Protein AF-A0A316GSU3-F1 (afdb_monomer)

Foldseek 3Di:
DVQLVVLVVQLVVLVCCVVPVPLVVDDPVVNVVSVVRNVVSVVSNVLVVQLVQFVVQWDWDQDPNQIKTWGAGPVRDIDIDSDDCVVVSPPPDPPDDDDDD

Solvent-accessible surface area (backbone atoms only — not comparable to full-atom values): 5904 Å² total; per-residue (Å²): 111,69,65,38,53,50,22,47,52,49,22,52,50,32,46,48,46,57,75,70,59,53,61,89,78,50,55,74,67,56,41,51,52,55,54,47,50,30,53,52,18,50,51,48,27,52,52,35,47,52,53,50,47,30,64,72,48,51,45,78,44,78,59,95,88,41,62,33,38,34,28,38,48,96,88,64,49,81,45,77,37,75,56,80,63,64,64,71,71,68,51,84,73,80,88,70,90,74,81,82,137

Nearest PDB structures (foldseek):
  8b6h-assembly1_DR  TM=5.807E-01  e=2.824E-01  Tetrahymena thermophila SB210
  4ynx-assembly1_B  TM=5.375E-01  e=1.471E+00  Escherichia coli K-12

Organism: NCBI:txid164332

Radius of gyration: 18.94 Å; Cα contacts (8 Å, |Δi|>4): 87; chains: 1; bounding box: 48×24×50 Å

pLDDT: mean 81.69, std 14.61, range [33.31, 94.94]

Structure (mmCIF, N/CA/C/O backbone):
data_AF-A0A316GSU3-F1
#
_entry.id   AF-A0A316GSU3-F1
#
loop_
_atom_site.group_PDB
_atom_site.id
_atom_site.type_symbol
_atom_site.label_atom_id
_atom_site.label_alt_id
_atom_site.label_comp_id
_atom_site.label_asym_id
_atom_site.label_entity_id
_atom_site.label_seq_id
_atom_site.pdbx_PDB_ins_code
_atom_site.Cartn_x
_atom_site.Cartn_y
_atom_site.Cartn_z
_atom_site.occupancy
_atom_site.B_iso_or_equiv
_atom_site.auth_seq_id
_atom_site.auth_comp_id
_atom_site.auth_asym_id
_atom_site.auth_atom_id
_atom_site.pdbx_PDB_model_num
ATOM 1 N N . MET A 1 1 ? 4.567 -1.675 10.147 1.00 66.12 1 MET A N 1
ATOM 2 C CA . MET A 1 1 ? 5.435 -0.487 9.949 1.00 66.12 1 MET A CA 1
ATOM 3 C C . MET A 1 1 ? 6.594 -0.794 8.997 1.00 66.12 1 MET A C 1
ATOM 5 O O . MET A 1 1 ? 6.803 -0.006 8.088 1.00 66.12 1 MET A O 1
ATOM 9 N N . GLY A 1 2 ? 7.276 -1.944 9.124 1.00 79.81 2 GLY A N 1
ATOM 10 C CA . GLY A 1 2 ? 8.361 -2.347 8.208 1.00 79.81 2 GLY A CA 1
ATOM 11 C C . GLY A 1 2 ? 7.986 -2.389 6.717 1.00 79.81 2 GLY A C 1
ATOM 12 O O . GLY A 1 2 ? 8.729 -1.854 5.906 1.00 79.81 2 GLY A O 1
ATOM 13 N N . GLN A 1 3 ? 6.807 -2.917 6.360 1.00 80.50 3 GLN A N 1
ATOM 14 C CA . GLN A 1 3 ? 6.326 -2.955 4.965 1.00 80.50 3 G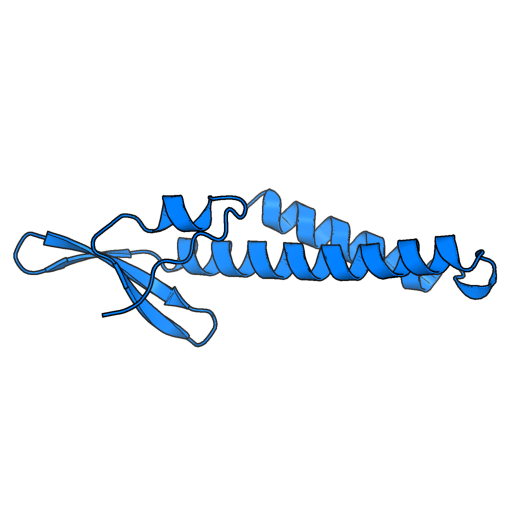LN A CA 1
ATOM 15 C C . GLN A 1 3 ? 6.179 -1.560 4.334 1.00 80.50 3 GLN A C 1
ATOM 17 O O . GLN A 1 3 ? 6.613 -1.351 3.208 1.00 80.50 3 GLN A O 1
ATOM 22 N N . LEU A 1 4 ? 5.649 -0.579 5.077 1.00 78.75 4 LEU A N 1
ATOM 23 C CA . LEU A 1 4 ? 5.523 0.800 4.594 1.00 78.75 4 LEU A CA 1
ATOM 24 C C . LEU A 1 4 ? 6.896 1.442 4.353 1.00 78.75 4 LEU A C 1
ATOM 26 O O . LEU A 1 4 ? 7.090 2.101 3.339 1.00 78.75 4 LEU A O 1
ATOM 30 N N . ILE A 1 5 ? 7.849 1.234 5.267 1.00 84.88 5 ILE A N 1
ATOM 31 C CA . ILE A 1 5 ? 9.217 1.753 5.123 1.00 84.88 5 ILE A CA 1
ATOM 32 C C . ILE A 1 5 ? 9.892 1.117 3.907 1.00 84.88 5 ILE A C 1
ATOM 34 O O . ILE A 1 5 ? 10.467 1.828 3.090 1.00 84.88 5 ILE A O 1
ATOM 38 N N . PHE A 1 6 ? 9.780 -0.204 3.754 1.00 86.50 6 PHE A N 1
ATOM 39 C CA . PHE A 1 6 ? 10.305 -0.913 2.592 1.00 86.50 6 PHE A CA 1
ATOM 40 C C . PHE A 1 6 ? 9.697 -0.391 1.286 1.00 86.50 6 PHE A C 1
ATOM 42 O O . PHE A 1 6 ? 10.443 -0.054 0.373 1.00 86.50 6 PHE A O 1
ATOM 49 N N . ALA A 1 7 ? 8.370 -0.255 1.211 1.00 83.00 7 ALA A N 1
ATOM 50 C CA . ALA A 1 7 ? 7.689 0.241 0.018 1.00 83.00 7 ALA A CA 1
ATOM 51 C C . ALA A 1 7 ? 8.119 1.674 -0.338 1.00 83.00 7 ALA A C 1
ATOM 53 O O . ALA A 1 7 ? 8.394 1.962 -1.503 1.00 83.00 7 ALA A O 1
ATOM 54 N N . LEU A 1 8 ? 8.266 2.552 0.661 1.00 84.75 8 LEU A N 1
ATOM 55 C CA . LEU A 1 8 ? 8.769 3.914 0.462 1.00 84.75 8 LEU A CA 1
ATOM 56 C C . LEU A 1 8 ? 10.210 3.923 -0.061 1.00 84.75 8 LEU A C 1
ATOM 58 O O . LEU A 1 8 ? 10.496 4.621 -1.032 1.00 84.75 8 LEU A O 1
ATOM 62 N N . LEU A 1 9 ? 11.103 3.138 0.549 1.00 88.88 9 LEU A N 1
ATOM 63 C CA . LEU A 1 9 ? 12.504 3.033 0.127 1.00 88.88 9 LEU A CA 1
ATOM 64 C C . LEU A 1 9 ? 12.626 2.447 -1.282 1.00 88.88 9 LEU A C 1
ATOM 66 O O . LEU A 1 9 ? 13.367 2.979 -2.105 1.00 88.88 9 LEU A O 1
ATOM 70 N N . TRP A 1 10 ? 11.867 1.391 -1.575 1.00 88.00 10 TRP A N 1
ATOM 71 C CA . TRP A 1 10 ? 11.792 0.775 -2.895 1.00 88.00 10 TRP A CA 1
ATOM 72 C C . TRP A 1 10 ? 11.317 1.771 -3.953 1.00 88.00 10 TRP A C 1
ATOM 74 O O . TRP A 1 10 ? 11.950 1.919 -4.994 1.00 88.00 10 TRP A O 1
ATOM 84 N N . THR A 1 11 ? 10.240 2.506 -3.668 1.00 86.75 11 THR A N 1
ATOM 85 C CA . THR A 1 11 ? 9.684 3.506 -4.590 1.00 86.75 11 THR A CA 1
ATOM 86 C C . THR A 1 11 ? 10.661 4.648 -4.824 1.00 86.75 11 THR A C 1
ATOM 88 O O . THR A 1 11 ? 10.876 5.043 -5.966 1.00 86.75 11 THR A O 1
ATOM 91 N N . ALA A 1 12 ? 11.297 5.152 -3.764 1.00 88.75 12 ALA A N 1
ATOM 92 C CA . ALA A 1 12 ? 12.312 6.192 -3.876 1.00 88.75 12 ALA A CA 1
ATOM 93 C C . ALA A 1 12 ? 13.498 5.724 -4.730 1.00 88.75 12 ALA A C 1
ATOM 95 O O . ALA A 1 12 ? 13.921 6.441 -5.634 1.00 88.75 12 ALA A O 1
ATOM 96 N N . MET A 1 13 ? 13.989 4.504 -4.500 1.00 89.44 13 MET A N 1
ATOM 97 C CA . MET A 1 13 ? 15.070 3.916 -5.290 1.00 89.44 13 MET A CA 1
ATOM 98 C C . MET A 1 13 ? 14.670 3.738 -6.760 1.00 89.44 13 MET A C 1
ATOM 100 O O . MET A 1 13 ? 15.425 4.120 -7.650 1.00 89.44 13 MET A O 1
ATOM 104 N N . ALA A 1 14 ? 13.471 3.216 -7.031 1.00 86.56 14 ALA A N 1
ATOM 105 C CA . ALA A 1 14 ? 12.969 3.023 -8.389 1.00 86.56 14 ALA A CA 1
ATOM 106 C C . ALA A 1 14 ? 12.816 4.354 -9.145 1.00 86.56 14 ALA A C 1
ATOM 108 O O . ALA A 1 14 ? 13.164 4.439 -10.320 1.00 86.56 14 ALA A O 1
ATOM 109 N N . LEU A 1 15 ? 12.353 5.411 -8.469 1.00 86.25 15 LEU A N 1
ATOM 110 C CA . LEU A 1 15 ? 12.263 6.753 -9.047 1.00 86.25 15 LEU A CA 1
ATOM 111 C C . LEU A 1 15 ? 13.643 7.367 -9.305 1.00 86.25 15 LEU A C 1
ATOM 113 O O . LEU A 1 15 ? 13.844 7.969 -10.356 1.00 86.25 15 LEU A O 1
ATOM 117 N N . LEU A 1 16 ? 14.602 7.189 -8.391 1.00 87.31 16 LEU A N 1
ATOM 118 C CA . LEU A 1 16 ? 15.984 7.632 -8.599 1.00 87.31 16 LEU A CA 1
ATOM 119 C C . LEU A 1 16 ? 16.613 6.929 -9.805 1.00 87.31 16 LEU A C 1
ATOM 121 O O . LEU A 1 16 ? 17.210 7.585 -10.654 1.00 87.31 16 LEU A O 1
ATOM 125 N N . LEU A 1 17 ? 16.430 5.614 -9.923 1.00 83.19 17 LEU A N 1
ATOM 126 C CA . LEU A 1 17 ? 16.905 4.844 -11.070 1.00 83.19 17 LEU A CA 1
ATOM 127 C C . LEU A 1 17 ? 16.229 5.275 -12.374 1.00 83.19 17 LEU A C 1
ATOM 129 O O . LEU A 1 17 ? 16.898 5.357 -13.397 1.00 83.19 17 LEU A O 1
ATOM 133 N N . LEU A 1 18 ? 14.937 5.603 -12.351 1.00 82.31 18 LEU A N 1
ATOM 134 C CA . LEU A 1 18 ? 14.244 6.132 -13.524 1.00 82.31 18 LEU A CA 1
ATOM 135 C C . LEU A 1 18 ? 14.811 7.505 -13.939 1.00 82.31 18 LEU A C 1
ATOM 137 O O . LEU A 1 18 ? 15.050 7.745 -15.118 1.00 82.31 18 LEU A O 1
ATOM 141 N N . PHE A 1 19 ? 15.059 8.395 -12.976 1.00 83.06 19 PHE A N 1
ATOM 142 C CA . PHE A 1 19 ? 15.489 9.770 -13.247 1.00 83.06 19 PHE A CA 1
ATOM 143 C C . PHE A 1 19 ? 16.971 9.876 -13.644 1.00 83.06 19 PHE A C 1
ATOM 145 O O . PHE A 1 19 ? 17.326 10.700 -14.483 1.00 83.06 19 PHE A O 1
ATOM 152 N N . PHE A 1 20 ? 17.835 9.035 -13.068 1.00 83.94 20 PHE A N 1
ATOM 153 C CA . PHE A 1 20 ? 19.287 9.066 -13.292 1.00 83.94 20 PHE A CA 1
ATOM 154 C C . PHE A 1 20 ? 19.811 7.936 -14.192 1.00 83.94 20 PHE A C 1
ATOM 156 O O . PHE A 1 20 ? 20.951 8.002 -14.642 1.00 83.94 20 PHE A O 1
ATOM 163 N N . GLY A 1 21 ? 19.009 6.905 -14.474 1.00 74.94 21 GLY A N 1
ATOM 164 C CA . GLY A 1 21 ? 19.450 5.685 -15.160 1.00 74.94 21 GLY A CA 1
ATOM 165 C C . GLY A 1 21 ? 19.610 5.787 -16.676 1.00 74.94 21 GLY A C 1
ATOM 166 O O . GLY A 1 21 ? 19.983 4.798 -17.295 1.00 74.94 21 GLY A O 1
ATOM 167 N N . GLY A 1 22 ? 19.344 6.945 -17.290 1.00 75.38 22 GLY A N 1
ATOM 168 C CA . GLY A 1 22 ? 19.567 7.144 -18.726 1.00 75.38 22 GLY A CA 1
ATOM 169 C C . GLY A 1 22 ? 18.734 6.201 -19.601 1.00 75.38 22 GLY A C 1
ATOM 170 O O . GLY A 1 22 ? 19.277 5.468 -20.418 1.00 75.38 22 GLY A O 1
ATOM 171 N N . ILE A 1 23 ? 17.406 6.234 -19.449 1.00 73.62 23 ILE A N 1
ATOM 172 C CA . ILE A 1 23 ? 16.439 5.326 -20.106 1.00 73.62 23 ILE A CA 1
ATOM 173 C C . ILE A 1 23 ? 16.612 5.270 -21.637 1.00 73.62 23 ILE A C 1
ATOM 175 O O . ILE A 1 23 ? 16.290 4.272 -22.280 1.00 73.62 23 ILE A O 1
ATOM 179 N N . GLU A 1 24 ? 17.141 6.335 -22.235 1.00 78.31 24 GLU A N 1
ATOM 180 C CA . GLU A 1 24 ? 17.343 6.466 -23.678 1.00 78.31 24 GLU A CA 1
ATOM 181 C C . GLU A 1 24 ? 18.398 5.514 -24.261 1.00 78.31 24 GLU A C 1
ATOM 183 O O . GLU A 1 24 ? 18.386 5.268 -25.466 1.00 78.31 24 GLU A O 1
ATOM 188 N N . THR A 1 25 ? 19.270 4.926 -23.440 1.00 82.25 25 THR A N 1
ATOM 189 C CA . THR A 1 25 ? 20.278 3.953 -23.900 1.00 82.25 25 THR A CA 1
ATOM 190 C C . THR A 1 25 ? 19.811 2.500 -23.793 1.00 82.25 25 THR A C 1
ATOM 192 O O . THR A 1 25 ? 20.445 1.614 -24.359 1.00 82.25 25 THR A O 1
ATOM 195 N N . LEU A 1 26 ? 18.686 2.253 -23.115 1.00 84.31 26 LEU A N 1
ATOM 196 C CA . LEU A 1 26 ? 18.160 0.914 -22.850 1.00 84.31 26 LEU A CA 1
ATOM 197 C C . LEU A 1 26 ? 17.374 0.346 -24.036 1.00 84.31 26 LEU A C 1
ATOM 199 O O . LEU A 1 26 ? 16.717 1.089 -24.778 1.00 84.31 26 LEU A O 1
ATOM 203 N N . ALA A 1 27 ? 17.366 -0.983 -24.161 1.00 90.00 27 ALA A N 1
ATOM 204 C CA . ALA A 1 27 ? 16.520 -1.692 -25.116 1.00 90.00 27 ALA A CA 1
ATOM 205 C C . ALA A 1 27 ? 15.020 -1.540 -24.764 1.00 90.00 27 ALA A C 1
ATOM 207 O O . ALA A 1 27 ? 14.676 -1.330 -23.599 1.00 90.00 27 ALA A O 1
ATOM 208 N N . PRO A 1 28 ? 14.082 -1.691 -25.723 1.00 89.12 28 PRO A N 1
ATOM 209 C CA . PRO A 1 28 ? 12.651 -1.474 -25.471 1.00 89.12 28 PRO A CA 1
ATOM 210 C C . PRO A 1 28 ? 12.075 -2.296 -24.306 1.00 89.12 28 PRO A C 1
ATOM 212 O O . PRO A 1 28 ? 11.290 -1.778 -23.513 1.00 89.12 28 PRO A O 1
ATOM 215 N N . LEU A 1 29 ? 12.496 -3.559 -24.169 1.00 89.12 29 LEU A N 1
ATOM 216 C CA . LEU A 1 29 ? 12.072 -4.431 -23.070 1.00 89.12 29 LEU A CA 1
ATOM 217 C C . LEU A 1 29 ? 12.607 -3.946 -21.714 1.00 89.12 29 LEU A C 1
ATOM 219 O O . LEU A 1 29 ? 11.867 -3.910 -20.735 1.00 89.12 29 LEU A O 1
ATOM 223 N N . GLU A 1 30 ? 13.872 -3.533 -21.661 1.00 86.25 30 GLU A N 1
ATOM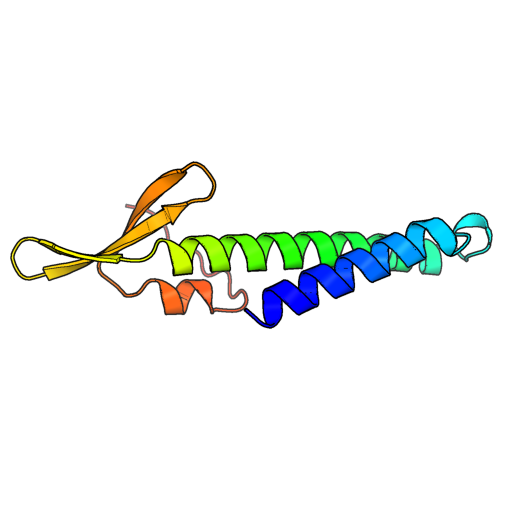 224 C CA . GLU A 1 30 ? 14.502 -3.009 -20.446 1.00 86.25 30 GLU A CA 1
ATOM 225 C C . GLU A 1 30 ? 13.823 -1.719 -19.991 1.00 86.25 30 GLU A C 1
ATOM 227 O O . GLU A 1 30 ? 13.547 -1.568 -18.805 1.00 86.25 30 GLU A O 1
ATOM 232 N N . ARG A 1 31 ? 13.458 -0.831 -20.92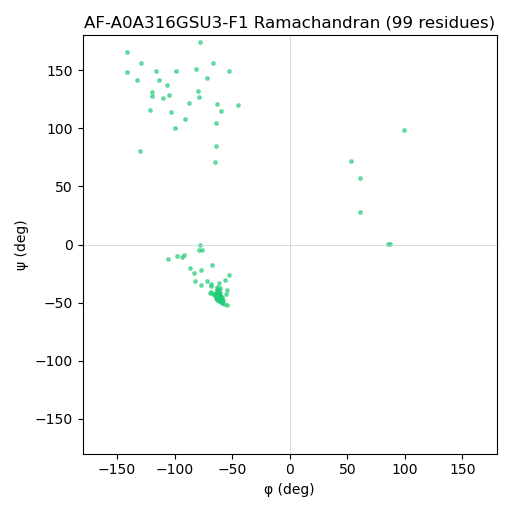8 1.00 84.81 31 ARG A N 1
ATOM 233 C CA . ARG A 1 31 ? 12.675 0.379 -20.632 1.00 84.81 31 ARG A CA 1
ATOM 234 C C . ARG A 1 31 ? 11.309 0.049 -20.042 1.00 84.81 31 ARG A C 1
ATOM 236 O O . ARG A 1 31 ? 10.894 0.681 -19.070 1.00 84.81 31 ARG A O 1
ATOM 243 N N . ALA A 1 32 ? 10.610 -0.934 -20.613 1.00 86.56 32 ALA A N 1
ATOM 244 C CA . ALA A 1 32 ? 9.308 -1.362 -20.112 1.00 86.56 32 ALA A CA 1
ATOM 245 C C . ALA A 1 32 ? 9.425 -1.870 -18.669 1.00 86.56 32 ALA A C 1
ATOM 247 O O . ALA A 1 32 ? 8.696 -1.413 -17.790 1.00 86.56 32 ALA A O 1
ATOM 248 N N . ILE A 1 33 ? 10.410 -2.732 -18.406 1.00 85.69 33 ILE A N 1
ATOM 249 C CA . ILE A 1 33 ? 10.712 -3.243 -17.067 1.00 85.69 33 ILE A CA 1
ATOM 250 C C . ILE A 1 33 ? 11.043 -2.086 -16.110 1.00 85.69 33 ILE A C 1
ATOM 252 O O . ILE A 1 33 ? 10.408 -1.964 -15.063 1.00 85.69 33 ILE A O 1
ATOM 256 N N . PHE A 1 34 ? 11.955 -1.186 -16.495 1.00 84.25 34 PHE A N 1
ATOM 257 C CA . PHE A 1 34 ? 12.347 -0.011 -15.705 1.00 84.25 34 PHE A CA 1
ATOM 258 C C . PHE 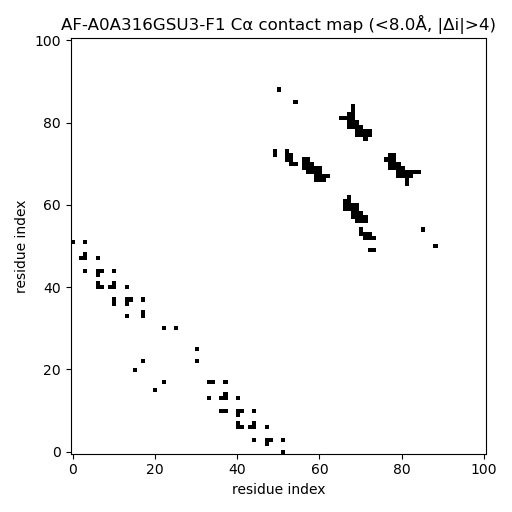A 1 34 ? 11.173 0.897 -15.340 1.00 84.25 34 PHE A C 1
ATOM 260 O O . PHE A 1 34 ? 11.192 1.523 -14.286 1.00 84.25 34 PHE A O 1
ATOM 267 N N . THR A 1 35 ? 10.148 0.958 -16.187 1.00 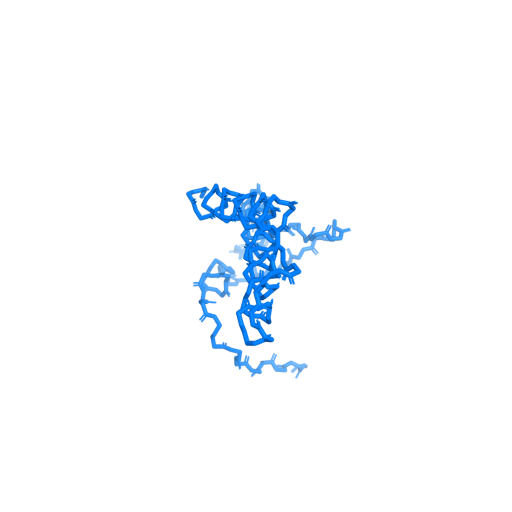84.19 35 THR A N 1
ATOM 268 C CA . THR A 1 35 ? 8.949 1.770 -15.947 1.00 84.19 35 THR A CA 1
ATOM 269 C C . THR A 1 35 ? 7.953 1.058 -15.023 1.00 84.19 35 THR A C 1
ATOM 271 O O . THR A 1 35 ? 7.276 1.704 -14.227 1.00 84.19 35 THR A O 1
ATOM 274 N N . ILE A 1 36 ? 7.885 -0.275 -15.063 1.00 88.12 36 ILE A N 1
ATOM 275 C CA . ILE A 1 36 ? 7.003 -1.073 -14.195 1.00 88.12 36 ILE A CA 1
ATOM 276 C C . ILE A 1 36 ? 7.458 -1.022 -12.729 1.00 88.12 36 ILE A C 1
ATOM 278 O O . ILE A 1 36 ? 6.616 -0.986 -11.828 1.00 88.12 36 ILE A O 1
ATOM 282 N N . PHE A 1 37 ? 8.767 -0.975 -12.471 1.00 85.62 37 PHE A N 1
ATOM 283 C CA . PHE A 1 37 ? 9.341 -0.904 -11.119 1.00 85.62 37 PHE A CA 1
ATOM 284 C C . PHE A 1 37 ? 8.815 0.259 -10.248 1.00 85.62 37 PHE A C 1
ATOM 286 O O . PHE A 1 37 ? 8.352 0.005 -9.131 1.00 85.62 37 PHE A O 1
ATOM 293 N N . PRO A 1 38 ? 8.834 1.528 -10.697 1.00 86.19 38 PRO A N 1
ATOM 294 C CA . PRO A 1 38 ? 8.278 2.627 -9.913 1.00 86.19 38 PRO A CA 1
ATOM 295 C C . PRO A 1 38 ? 6.754 2.543 -9.798 1.00 86.19 38 PRO A C 1
ATOM 297 O O . PRO A 1 38 ? 6.221 2.866 -8.741 1.00 86.19 38 PRO A O 1
ATOM 300 N N . ILE A 1 39 ? 6.048 2.055 -10.826 1.00 89.00 39 ILE A N 1
ATOM 301 C CA . ILE A 1 39 ? 4.587 1.868 -10.773 1.00 89.00 39 ILE A CA 1
ATOM 302 C C . ILE A 1 39 ? 4.215 0.870 -9.670 1.00 89.00 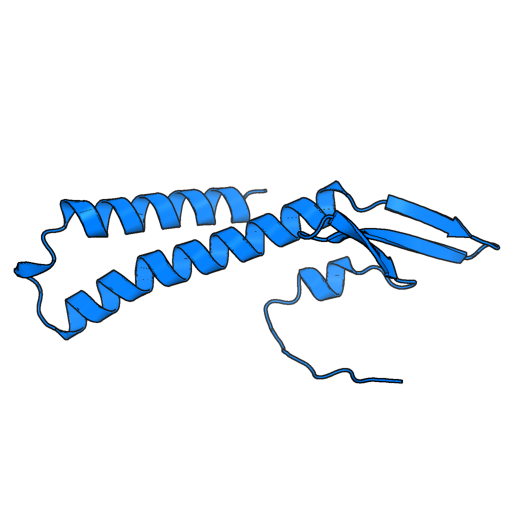39 ILE A C 1
ATOM 304 O O . ILE A 1 39 ? 3.365 1.157 -8.826 1.00 89.00 39 ILE A O 1
ATOM 308 N N . THR A 1 40 ? 4.885 -0.282 -9.638 1.00 88.62 40 THR A N 1
ATOM 309 C CA . THR A 1 40 ? 4.687 -1.296 -8.590 1.00 88.62 40 THR A CA 1
ATOM 310 C C . THR A 1 40 ? 5.074 -0.772 -7.211 1.00 88.62 40 THR A C 1
ATOM 312 O O . THR A 1 40 ? 4.334 -0.990 -6.254 1.00 88.62 40 THR A O 1
ATOM 315 N N . GLY A 1 41 ? 6.161 -0.006 -7.100 1.00 85.06 41 GLY A N 1
ATOM 316 C CA . GLY A 1 41 ? 6.528 0.667 -5.853 1.00 85.06 41 GLY A CA 1
ATOM 317 C C . GLY A 1 41 ? 5.441 1.614 -5.335 1.00 85.06 41 GLY A C 1
ATOM 318 O O . GLY A 1 41 ? 5.046 1.530 -4.168 1.00 85.06 41 GLY A O 1
ATOM 319 N N . ILE A 1 42 ? 4.901 2.472 -6.204 1.00 88.12 42 ILE A N 1
ATOM 320 C CA . ILE A 1 42 ? 3.817 3.402 -5.856 1.00 88.12 42 ILE A CA 1
ATOM 321 C C . ILE A 1 42 ? 2.581 2.631 -5.380 1.00 88.12 42 ILE A C 1
ATOM 323 O O . ILE A 1 42 ? 2.011 2.980 -4.344 1.00 88.12 42 ILE A O 1
ATOM 327 N N . ALA A 1 43 ? 2.194 1.563 -6.085 1.00 88.75 43 ALA A N 1
ATOM 328 C CA . ALA A 1 43 ? 1.054 0.730 -5.706 1.00 88.75 43 ALA A CA 1
ATOM 329 C C . ALA A 1 43 ? 1.243 0.084 -4.321 1.00 88.75 43 ALA A C 1
ATOM 331 O O . ALA A 1 43 ? 0.360 0.187 -3.465 1.00 88.75 43 ALA A O 1
ATOM 332 N N . LEU A 1 44 ? 2.417 -0.504 -4.060 1.00 87.06 44 LEU A N 1
ATOM 333 C CA . LEU A 1 44 ? 2.757 -1.101 -2.762 1.00 87.06 44 LEU A CA 1
ATOM 334 C C . LEU A 1 44 ? 2.790 -0.061 -1.639 1.00 87.06 44 LEU A C 1
ATOM 336 O O . LEU A 1 44 ? 2.315 -0.322 -0.531 1.00 87.06 44 LEU A O 1
ATOM 340 N N . THR A 1 45 ? 3.315 1.132 -1.921 1.00 86.00 45 THR A N 1
ATOM 341 C CA . THR A 1 45 ? 3.348 2.248 -0.968 1.00 86.00 45 THR A CA 1
ATOM 342 C C . THR A 1 45 ? 1.937 2.688 -0.613 1.00 86.00 45 THR A C 1
ATOM 344 O O . THR A 1 45 ? 1.617 2.840 0.566 1.00 86.00 45 THR A O 1
ATOM 347 N N . TRP A 1 46 ? 1.072 2.849 -1.615 1.00 87.75 46 TRP A N 1
ATOM 348 C CA . TRP A 1 46 ? -0.317 3.237 -1.411 1.00 87.75 46 TRP A CA 1
ATOM 349 C C . TRP A 1 46 ? -1.092 2.189 -0.603 1.00 87.75 46 TRP A C 1
ATOM 351 O O . TRP A 1 46 ? -1.760 2.546 0.371 1.00 87.75 46 TRP A O 1
ATOM 361 N N . ALA A 1 47 ? -0.950 0.904 -0.940 1.00 87.00 47 ALA A N 1
ATOM 362 C CA . ALA A 1 47 ? -1.581 -0.194 -0.208 1.00 87.00 47 ALA A CA 1
ATOM 363 C C . ALA A 1 47 ? -1.109 -0.247 1.257 1.00 87.00 47 ALA A C 1
ATOM 365 O O . ALA A 1 47 ? -1.927 -0.227 2.182 1.00 87.00 47 ALA A O 1
ATOM 366 N N . SER A 1 48 ? 0.209 -0.193 1.473 1.00 85.88 48 SER A N 1
ATOM 367 C CA . SER A 1 48 ? 0.816 -0.185 2.810 1.00 85.88 48 SER A CA 1
ATOM 368 C C . SER A 1 48 ? 0.374 1.028 3.631 1.00 85.88 48 SER A C 1
ATOM 370 O O . SER A 1 48 ? 0.120 0.926 4.834 1.00 85.88 48 SER A O 1
ATOM 372 N N . TRP A 1 49 ? 0.264 2.199 2.996 1.00 86.50 49 TRP A N 1
ATOM 373 C CA . TRP A 1 49 ? -0.169 3.425 3.659 1.00 86.50 49 TRP A CA 1
ATOM 374 C C . TRP A 1 49 ? -1.649 3.368 4.048 1.00 86.50 49 TRP A C 1
ATOM 376 O O . TRP A 1 49 ? -2.002 3.730 5.175 1.00 86.50 49 TRP A O 1
ATOM 386 N N . ARG A 1 50 ? -2.507 2.846 3.163 1.00 88.38 50 ARG A N 1
ATOM 387 C CA . ARG A 1 50 ? -3.930 2.604 3.442 1.00 88.38 50 ARG A CA 1
ATOM 388 C C . ARG A 1 50 ? -4.106 1.693 4.654 1.00 88.38 50 ARG A C 1
ATOM 390 O O . ARG A 1 50 ? -4.820 2.048 5.591 1.00 88.38 50 ARG A O 1
ATOM 397 N N . GLN A 1 51 ? -3.421 0.553 4.666 1.00 87.50 51 GLN A N 1
ATO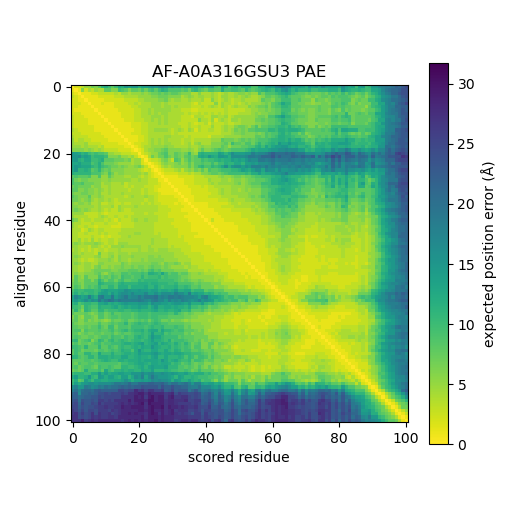M 398 C CA . GLN A 1 51 ? -3.472 -0.409 5.766 1.00 87.50 51 GLN A CA 1
ATOM 399 C C . GLN A 1 51 ? -2.958 0.207 7.074 1.00 87.50 51 GLN A C 1
ATOM 401 O O . GLN A 1 51 ? -3.584 0.061 8.124 1.00 87.50 51 GLN A O 1
ATOM 406 N N . PHE A 1 52 ? -1.861 0.969 7.016 1.00 87.12 52 PHE A N 1
ATOM 407 C CA . PHE A 1 52 ? -1.334 1.689 8.174 1.00 87.12 52 PHE A CA 1
ATOM 408 C C . PHE A 1 52 ? -2.357 2.672 8.761 1.00 87.12 52 PHE A C 1
ATOM 410 O O . PHE A 1 52 ? -2.557 2.695 9.977 1.00 87.12 52 PHE A O 1
ATOM 417 N N . ARG A 1 53 ? -3.041 3.457 7.919 1.00 88.44 53 ARG A N 1
ATOM 418 C CA . ARG A 1 53 ? -4.057 4.424 8.366 1.00 88.44 53 ARG A CA 1
ATOM 419 C C . ARG A 1 53 ? -5.266 3.736 9.001 1.00 88.44 53 ARG A C 1
ATOM 421 O O . ARG A 1 53 ? -5.715 4.160 10.069 1.00 88.44 53 ARG A O 1
ATOM 428 N N . ARG A 1 54 ? -5.754 2.656 8.387 1.00 89.56 54 ARG A N 1
ATOM 429 C CA . ARG A 1 54 ? -6.856 1.851 8.929 1.00 89.56 54 ARG A CA 1
ATOM 430 C C . ARG A 1 54 ? -6.496 1.271 10.295 1.00 89.56 54 ARG A C 1
ATOM 432 O O . ARG A 1 54 ? -7.214 1.496 11.259 1.00 89.56 54 ARG A O 1
ATOM 439 N N . ARG A 1 55 ? -5.323 0.641 10.424 1.00 88.94 55 ARG A N 1
ATOM 440 C CA . ARG A 1 55 ? -4.828 0.099 11.704 1.00 88.94 55 ARG A CA 1
ATOM 441 C C . ARG A 1 55 ? -4.662 1.171 12.780 1.00 88.94 55 ARG A C 1
ATOM 443 O O . ARG A 1 55 ? -4.946 0.909 13.940 1.00 88.94 55 ARG A O 1
ATOM 450 N N . ARG A 1 56 ? -4.209 2.373 12.409 1.00 89.88 56 ARG A N 1
ATOM 451 C CA . ARG A 1 56 ? -4.002 3.481 13.353 1.00 89.88 56 ARG A CA 1
ATOM 452 C C . ARG A 1 56 ? -5.311 4.097 13.856 1.00 89.88 56 ARG A C 1
ATOM 454 O O . ARG A 1 56 ? -5.339 4.609 14.967 1.00 89.88 56 ARG A O 1
ATOM 461 N N . SER A 1 57 ? -6.357 4.084 13.034 1.00 92.69 57 SER A N 1
ATOM 462 C CA . SER A 1 57 ? -7.685 4.605 13.393 1.00 92.69 57 SER A CA 1
ATOM 463 C C . SER A 1 57 ? -8.620 3.547 13.976 1.00 92.69 57 SER A C 1
ATOM 465 O O . SER A 1 57 ? -9.691 3.898 14.465 1.00 92.69 57 SER A O 1
ATOM 467 N N . LEU A 1 58 ? -8.224 2.273 13.925 1.00 93.19 58 LEU A N 1
ATOM 468 C CA . LEU A 1 58 ? -9.024 1.162 14.408 1.00 93.19 58 LEU A CA 1
ATOM 469 C C . LEU A 1 58 ? -9.252 1.275 15.917 1.00 93.19 58 LEU A C 1
ATOM 471 O O . LEU A 1 58 ? -8.311 1.247 16.712 1.00 93.19 58 LEU A O 1
ATOM 475 N N . ARG A 1 59 ? -10.523 1.334 16.295 1.00 93.31 59 ARG A N 1
ATOM 476 C CA . ARG A 1 59 ? -11.004 1.299 17.673 1.00 93.31 59 ARG A CA 1
ATOM 477 C C . ARG A 1 59 ? -12.095 0.243 17.812 1.00 93.31 59 ARG A C 1
ATOM 479 O O . ARG A 1 59 ? -12.741 -0.121 16.832 1.00 93.31 59 ARG A O 1
ATOM 486 N N . VAL A 1 60 ? -12.278 -0.256 19.029 1.00 93.62 60 VAL A N 1
ATOM 487 C CA . VAL A 1 60 ? -13.343 -1.209 19.357 1.00 93.62 60 VAL A CA 1
ATOM 488 C C . VAL A 1 60 ? -14.359 -0.491 20.229 1.00 93.62 60 VAL A C 1
ATOM 490 O O . VAL A 1 60 ? -14.000 0.094 21.249 1.00 93.62 60 VAL A O 1
ATOM 493 N N . GLU A 1 61 ? -15.616 -0.522 19.811 1.00 93.81 61 GLU A N 1
ATOM 494 C CA . GLU A 1 61 ? -16.751 0.040 20.534 1.00 93.81 61 GLU A CA 1
ATOM 495 C C . GLU A 1 61 ? -17.674 -1.095 20.984 1.00 93.81 61 GLU A C 1
ATOM 497 O O . GLU A 1 61 ? -17.888 -2.055 20.247 1.00 93.81 61 GLU A O 1
ATOM 502 N N . THR A 1 62 ? -18.243 -0.991 22.184 1.00 92.75 62 THR A N 1
ATOM 503 C CA . THR A 1 62 ? -19.248 -1.950 22.663 1.00 92.75 62 THR A CA 1
ATOM 504 C C . THR A 1 62 ? -20.625 -1.318 22.545 1.00 92.75 62 THR A C 1
ATOM 506 O O . THR A 1 62 ? -20.929 -0.356 23.249 1.00 92.75 62 THR A O 1
ATOM 509 N N . VAL A 1 63 ? -21.471 -1.870 21.678 1.00 88.75 63 VAL A N 1
ATOM 510 C CA . VAL A 1 63 ? -22.838 -1.387 21.450 1.00 88.75 63 VAL A CA 1
ATOM 511 C C . VAL A 1 63 ? -23.802 -2.528 21.747 1.00 88.75 63 VAL A C 1
ATOM 513 O O . VAL A 1 63 ? -23.753 -3.572 21.105 1.00 88.75 63 VAL A O 1
ATOM 516 N N . GLY A 1 64 ? -24.651 -2.360 22.765 1.00 84.56 64 GLY A N 1
ATOM 517 C CA . GLY A 1 64 ? -25.651 -3.374 23.129 1.00 84.56 64 GLY A CA 1
ATOM 518 C C . GLY A 1 64 ? -25.064 -4.732 23.542 1.00 84.56 64 GLY A C 1
ATOM 519 O O . GLY A 1 64 ? -25.703 -5.755 23.338 1.00 84.56 64 GLY A O 1
ATOM 520 N N . GLY A 1 65 ? -23.841 -4.753 24.085 1.00 89.75 65 GLY A N 1
ATOM 521 C CA . GLY A 1 65 ? -23.146 -5.985 24.479 1.00 89.75 65 GLY A CA 1
ATOM 522 C C . GLY A 1 65 ? -22.367 -6.678 23.355 1.00 89.75 65 GLY A C 1
ATOM 523 O O . GLY A 1 65 ? -21.730 -7.694 23.613 1.00 89.75 65 GLY A O 1
ATOM 524 N N . VAL A 1 66 ? -22.368 -6.123 22.139 1.00 89.31 66 VAL A N 1
ATOM 525 C CA . VAL A 1 66 ? -21.600 -6.634 20.995 1.00 89.31 66 VAL A CA 1
ATOM 526 C C . VAL A 1 66 ? -20.407 -5.719 20.720 1.00 89.31 66 VAL A C 1
ATOM 528 O O . VAL A 1 66 ? -20.538 -4.494 20.748 1.00 89.31 66 VAL A O 1
ATOM 531 N N . SER A 1 67 ? -19.240 -6.308 20.453 1.00 92.25 67 SER A N 1
ATOM 532 C CA . SER A 1 67 ? -18.048 -5.573 20.021 1.00 92.25 67 SER A CA 1
ATOM 533 C C . SER A 1 67 ? -18.137 -5.224 18.535 1.00 92.25 67 SER A C 1
ATOM 535 O O . SER A 1 67 ? -18.345 -6.093 17.693 1.00 92.25 67 SER A O 1
ATOM 537 N N . VAL A 1 68 ? -17.960 -3.945 18.217 1.00 92.81 68 VAL A N 1
ATOM 538 C CA . VAL A 1 68 ? -17.941 -3.402 16.859 1.00 92.81 68 VAL A CA 1
ATOM 539 C C . VAL A 1 68 ? -16.580 -2.761 16.613 1.00 92.81 68 VAL A C 1
ATOM 541 O O . VAL A 1 68 ? -16.115 -1.924 17.385 1.00 92.81 68 VAL A O 1
ATOM 544 N N . TYR A 1 69 ? -15.939 -3.147 15.520 1.00 92.56 69 TYR A N 1
ATOM 545 C CA . TYR A 1 69 ? -14.677 -2.594 15.054 1.00 92.56 69 TYR A CA 1
ATOM 546 C C . TYR A 1 69 ? -14.963 -1.385 14.173 1.00 92.56 69 TYR A C 1
ATOM 548 O O . TYR A 1 69 ? -15.657 -1.508 13.166 1.00 92.56 69 TYR A O 1
ATOM 556 N N . VAL A 1 70 ? -14.427 -0.223 14.537 1.00 92.69 70 VAL A N 1
ATOM 557 C CA . VAL A 1 70 ? -14.622 1.038 13.814 1.00 92.69 70 VAL A CA 1
ATOM 558 C C . VAL A 1 70 ? -13.273 1.559 13.339 1.00 92.69 70 VAL A C 1
ATOM 560 O O . VAL A 1 70 ? -12.330 1.629 14.122 1.00 92.69 70 VAL A O 1
ATOM 563 N N . TRP A 1 71 ? -13.160 1.933 12.067 1.00 94.94 71 TRP A N 1
ATOM 564 C CA . TRP A 1 71 ? -11.949 2.545 11.508 1.00 94.94 71 TRP A CA 1
ATOM 565 C C . TRP A 1 71 ? -12.297 3.652 10.519 1.00 94.94 71 TRP A C 1
ATOM 567 O O . TRP A 1 71 ? -13.433 3.762 10.061 1.00 94.94 71 TRP A O 1
ATOM 577 N N . ILE A 1 72 ? -11.303 4.471 10.179 1.00 92.31 72 ILE A N 1
ATOM 578 C CA . ILE A 1 72 ? -11.448 5.578 9.233 1.00 92.31 72 ILE A CA 1
ATOM 579 C C . ILE A 1 72 ? -10.799 5.191 7.900 1.00 92.31 72 ILE A C 1
ATOM 581 O O . ILE A 1 72 ? -9.638 4.768 7.855 1.00 92.31 72 ILE A O 1
ATOM 585 N N . GLU A 1 73 ? -11.542 5.346 6.808 1.00 90.56 73 GLU A N 1
ATOM 586 C CA . GLU A 1 73 ? -11.049 5.146 5.444 1.00 90.56 73 GLU A CA 1
ATOM 587 C C . GLU A 1 73 ? -10.210 6.326 4.934 1.00 90.56 73 GLU A C 1
ATOM 589 O O . GLU A 1 73 ? -10.048 7.364 5.582 1.00 90.56 73 GLU A O 1
ATOM 594 N N . MET A 1 74 ? -9.627 6.167 3.742 1.00 85.62 74 MET A N 1
ATOM 595 C CA . MET A 1 74 ? -8.794 7.211 3.137 1.00 85.62 74 MET A CA 1
ATOM 596 C C . MET A 1 74 ? -9.557 8.516 2.867 1.00 85.62 74 MET A C 1
ATOM 598 O O . MET A 1 74 ? -8.975 9.595 2.997 1.00 85.62 74 MET A O 1
ATOM 602 N N . ASP A 1 75 ? -10.845 8.413 2.547 1.00 88.81 75 ASP A N 1
ATOM 603 C CA . ASP A 1 75 ? -11.767 9.534 2.329 1.00 88.81 75 ASP A CA 1
ATOM 604 C C . ASP A 1 75 ? -12.229 10.211 3.635 1.00 88.81 75 ASP A C 1
ATOM 606 O O . ASP A 1 75 ? -12.897 11.239 3.594 1.00 88.81 75 ASP A O 1
ATOM 610 N N . GLY A 1 76 ? -11.845 9.671 4.798 1.00 87.44 76 GLY A N 1
ATOM 611 C CA . GLY A 1 76 ? -12.254 10.178 6.106 1.00 87.44 76 GLY A CA 1
ATOM 612 C C . GLY A 1 76 ? -13.577 9.606 6.616 1.00 87.44 76 GLY A C 1
ATOM 613 O O . GLY A 1 76 ? -13.979 9.953 7.724 1.00 87.44 76 GLY A O 1
ATOM 614 N N . THR A 1 77 ? -14.236 8.721 5.864 1.00 91.69 77 THR A N 1
ATOM 615 C CA . THR A 1 77 ? -15.474 8.074 6.312 1.00 91.69 77 THR A CA 1
ATOM 616 C C . THR A 1 77 ? -15.203 7.042 7.402 1.00 91.69 77 THR A C 1
ATOM 618 O O . THR A 1 77 ? -14.194 6.333 7.376 1.00 91.69 77 THR A O 1
ATOM 621 N N . GLU A 1 78 ? -16.114 6.947 8.373 1.00 93.06 78 GLU A N 1
ATOM 622 C CA . GLU A 1 78 ? -16.095 5.864 9.355 1.00 93.06 78 GLU A CA 1
ATOM 623 C C . GLU A 1 78 ? -16.702 4.595 8.747 1.00 93.06 78 GLU A C 1
ATOM 625 O O . GLU A 1 78 ? -17.795 4.606 8.178 1.00 93.06 78 GLU A O 1
ATOM 630 N N . ARG A 1 79 ? -16.001 3.476 8.910 1.00 91.44 79 ARG A N 1
ATOM 631 C CA . ARG A 1 79 ? -16.471 2.134 8.571 1.00 91.44 79 ARG A CA 1
ATOM 632 C C . ARG A 1 79 ? -16.573 1.297 9.832 1.00 91.44 79 ARG A C 1
ATOM 634 O O . ARG A 1 79 ? -15.838 1.520 10.792 1.00 91.44 79 ARG A O 1
ATOM 641 N N . ARG A 1 80 ? -17.514 0.354 9.823 1.00 92.19 80 ARG A N 1
ATOM 642 C CA . ARG A 1 80 ? -17.832 -0.503 10.964 1.00 92.19 80 ARG A CA 1
ATOM 643 C C . ARG A 1 80 ? -17.924 -1.956 10.517 1.00 92.19 80 ARG A C 1
ATOM 645 O O . ARG A 1 80 ? -18.475 -2.222 9.453 1.00 92.19 80 ARG A O 1
ATOM 652 N N . ALA A 1 81 ? -17.431 -2.873 11.340 1.00 89.38 81 ALA A N 1
ATOM 653 C CA . ALA A 1 81 ? -17.602 -4.311 11.163 1.00 89.38 81 ALA A CA 1
ATOM 654 C C . ALA A 1 81 ? -17.816 -4.999 12.514 1.00 89.38 81 ALA A C 1
ATOM 656 O O . ALA A 1 81 ? -17.301 -4.558 13.539 1.00 89.38 81 ALA A O 1
ATOM 657 N N . THR A 1 82 ? -18.579 -6.087 12.518 1.00 87.31 82 THR A N 1
ATOM 658 C CA . THR A 1 82 ? -18.789 -6.946 13.697 1.00 87.31 82 THR A CA 1
ATOM 659 C C . THR A 1 82 ? -17.714 -8.028 13.835 1.00 87.31 82 THR A C 1
ATOM 661 O O . THR A 1 82 ? -17.508 -8.551 14.926 1.00 87.31 82 THR A O 1
ATOM 664 N N . LYS A 1 83 ? -17.004 -8.342 12.746 1.00 87.81 83 LYS A N 1
ATOM 665 C CA . LYS A 1 83 ? -15.822 -9.214 12.709 1.00 87.81 83 LYS A CA 1
ATOM 666 C C . LYS A 1 83 ? -14.551 -8.359 12.708 1.00 87.81 83 LYS A C 1
ATOM 668 O O . LYS A 1 83 ? -14.580 -7.249 12.176 1.00 87.81 83 LYS A O 1
ATOM 673 N N . ASP A 1 84 ? -13.456 -8.871 13.278 1.00 87.19 84 ASP A N 1
ATOM 674 C CA . ASP A 1 84 ? -12.148 -8.210 13.199 1.00 87.19 84 ASP A CA 1
ATOM 675 C C . ASP A 1 84 ? -11.727 -8.072 11.721 1.00 87.19 84 ASP A C 1
ATOM 677 O O . ASP A 1 84 ? -11.526 -9.086 11.048 1.00 87.19 84 ASP A O 1
ATOM 681 N N . PRO A 1 85 ? -11.612 -6.842 11.189 1.00 84.69 85 PRO A N 1
ATOM 682 C CA . PRO A 1 85 ? -11.312 -6.618 9.779 1.00 84.69 85 PRO A CA 1
ATOM 683 C C . PRO A 1 85 ? -9.820 -6.797 9.452 1.00 84.69 85 PRO A C 1
ATOM 685 O O . PRO A 1 85 ? -9.435 -6.674 8.291 1.00 84.69 85 PRO A O 1
ATOM 688 N N . ARG A 1 86 ? -8.957 -7.032 10.455 1.00 83.50 86 ARG A N 1
ATOM 689 C CA . ARG A 1 86 ? -7.508 -7.187 10.251 1.00 83.50 86 ARG A CA 1
ATOM 690 C C . ARG A 1 86 ? -7.173 -8.393 9.380 1.00 83.50 86 ARG A C 1
ATOM 692 O O . ARG A 1 86 ? -6.276 -8.275 8.553 1.00 83.50 86 ARG A O 1
ATOM 699 N N . ASP A 1 87 ? -7.915 -9.488 9.520 1.00 78.00 87 ASP A N 1
ATOM 700 C CA . ASP A 1 87 ? -7.709 -10.706 8.727 1.00 78.00 87 ASP A CA 1
ATOM 701 C C . ASP A 1 87 ? -7.912 -10.434 7.229 1.00 78.00 87 ASP A C 1
ATOM 703 O O . ASP A 1 87 ? -7.105 -10.843 6.396 1.00 78.00 87 ASP A O 1
ATOM 707 N N . ASP A 1 88 ? -8.936 -9.650 6.888 1.00 76.88 88 ASP A N 1
ATOM 708 C CA . ASP A 1 88 ? -9.262 -9.317 5.499 1.00 76.88 88 ASP A CA 1
ATOM 709 C C . ASP A 1 88 ? -8.310 -8.249 4.921 1.00 76.88 88 ASP A C 1
ATOM 711 O O . ASP A 1 88 ? -8.168 -8.116 3.707 1.00 76.88 88 ASP A O 1
ATOM 715 N N . TRP A 1 89 ? -7.650 -7.453 5.771 1.00 78.81 89 TRP A N 1
ATOM 716 C CA . TRP A 1 89 ? -6.651 -6.464 5.337 1.00 78.81 89 TRP A CA 1
ATOM 717 C C . TRP A 1 89 ? -5.263 -7.055 5.128 1.00 78.81 89 TRP A C 1
ATOM 719 O O . TRP A 1 89 ? -4.457 -6.450 4.421 1.00 78.81 89 TRP A O 1
ATOM 729 N N . ASP A 1 90 ? -4.982 -8.170 5.795 1.00 63.78 90 ASP A N 1
ATOM 730 C CA . ASP A 1 90 ? -3.689 -8.852 5.779 1.00 63.78 90 ASP A CA 1
ATOM 731 C C . ASP A 1 90 ? -3.676 -10.024 4.788 1.00 63.78 90 ASP A C 1
ATOM 733 O O . ASP A 1 90 ? -2.615 -10.567 4.491 1.00 63.78 90 ASP A O 1
ATOM 737 N N . SER A 1 91 ? -4.843 -10.383 4.247 1.00 59.09 91 SER A N 1
ATOM 738 C CA . SER A 1 91 ? -4.974 -11.265 3.096 1.00 59.09 91 SER A CA 1
ATOM 739 C C . SER A 1 91 ? -4.346 -10.599 1.869 1.00 59.09 91 SER A C 1
ATOM 741 O O . SER A 1 91 ? -4.930 -9.689 1.271 1.00 59.09 91 SER A O 1
ATOM 743 N N . ASP A 1 92 ? -3.159 -11.076 1.490 1.00 51.38 92 ASP A N 1
ATOM 744 C CA . ASP A 1 92 ? -2.456 -10.759 0.245 1.00 51.38 92 ASP A CA 1
ATOM 745 C C . ASP A 1 92 ? -3.254 -11.274 -0.968 1.00 51.38 92 ASP A C 1
ATOM 747 O O . ASP A 1 92 ? -2.878 -12.239 -1.621 1.00 51.38 92 ASP A O 1
ATOM 751 N N . GLY A 1 93 ? -4.387 -10.633 -1.255 1.00 46.44 93 GLY A N 1
ATOM 752 C CA . GLY A 1 93 ? -5.117 -10.763 -2.509 1.00 46.44 93 GLY A CA 1
ATOM 753 C C . GLY A 1 93 ? -5.469 -12.190 -2.925 1.00 46.44 93 GLY A C 1
ATOM 754 O O . GLY A 1 93 ? -4.996 -12.640 -3.961 1.00 46.44 93 GLY A O 1
ATOM 755 N N . ASP A 1 94 ? -6.413 -12.820 -2.230 1.00 40.91 94 ASP A N 1
ATOM 756 C CA . ASP A 1 94 ? -7.456 -13.546 -2.953 1.00 40.91 94 ASP A CA 1
ATOM 757 C C . ASP A 1 94 ? -8.687 -12.642 -2.980 1.00 40.91 94 ASP A C 1
ATOM 759 O O . ASP A 1 94 ? -9.402 -12.466 -1.992 1.00 40.91 94 ASP A O 1
ATOM 763 N N . GLY A 1 95 ? -8.881 -11.982 -4.123 1.00 42.97 95 GLY A N 1
ATOM 764 C CA . GLY A 1 95 ? -10.113 -11.279 -4.441 1.00 42.97 95 GLY A CA 1
ATOM 765 C C . GLY A 1 95 ? -11.250 -12.289 -4.538 1.00 42.97 95 GLY A C 1
ATOM 766 O O . GLY A 1 95 ? -11.552 -12.779 -5.618 1.00 42.97 95 GLY A O 1
ATOM 767 N N . GLY A 1 96 ? -11.849 -12.626 -3.401 1.00 34.75 96 GLY A N 1
ATOM 768 C CA . GLY A 1 96 ? -13.101 -13.360 -3.334 1.00 34.75 96 GLY A CA 1
ATOM 769 C C . GLY A 1 96 ? -14.256 -12.374 -3.295 1.00 34.75 96 GLY A C 1
ATOM 770 O O . GLY A 1 96 ? -14.458 -11.702 -2.285 1.00 34.75 96 GLY A O 1
ATOM 771 N N . ASP A 1 97 ? -14.992 -12.285 -4.401 1.00 49.12 97 ASP A N 1
ATOM 772 C CA . ASP A 1 97 ? -16.302 -11.644 -4.474 1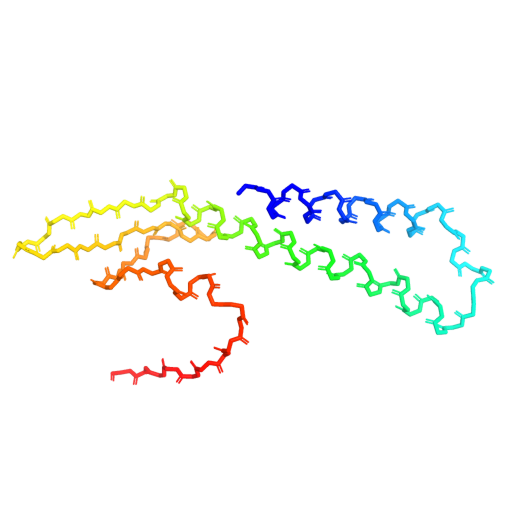.00 49.12 97 ASP A CA 1
ATOM 773 C C . ASP A 1 97 ? -17.181 -12.060 -3.285 1.00 49.12 97 ASP A C 1
ATOM 775 O O . ASP A 1 97 ? -17.515 -13.232 -3.108 1.00 49.12 97 ASP A O 1
ATOM 779 N N . GLY A 1 98 ? -17.592 -11.078 -2.489 1.00 37.09 98 GLY A N 1
ATOM 780 C CA . GLY A 1 98 ? -18.624 -11.218 -1.472 1.00 37.09 98 GLY A CA 1
ATOM 781 C C . GLY A 1 98 ? -19.636 -10.097 -1.639 1.00 37.09 98 GLY A C 1
ATOM 782 O O . GLY A 1 98 ? -19.538 -9.081 -0.953 1.00 37.09 98 GLY A O 1
ATOM 783 N N . GLY A 1 99 ? -20.559 -10.266 -2.595 1.00 33.31 99 GLY A N 1
ATOM 784 C CA . GLY A 1 99 ? -21.780 -9.457 -2.708 1.00 33.31 99 GLY A CA 1
ATOM 785 C C . GLY A 1 99 ? -22.548 -9.451 -1.378 1.00 33.31 99 GLY A C 1
ATOM 786 O O . GLY A 1 99 ? -22.415 -10.370 -0.579 1.00 33.31 99 GLY A O 1
ATOM 787 N N . GLY A 1 100 ? -23.277 -8.400 -1.021 1.00 38.00 100 GLY A N 1
ATOM 788 C CA . GLY A 1 100 ? -24.304 -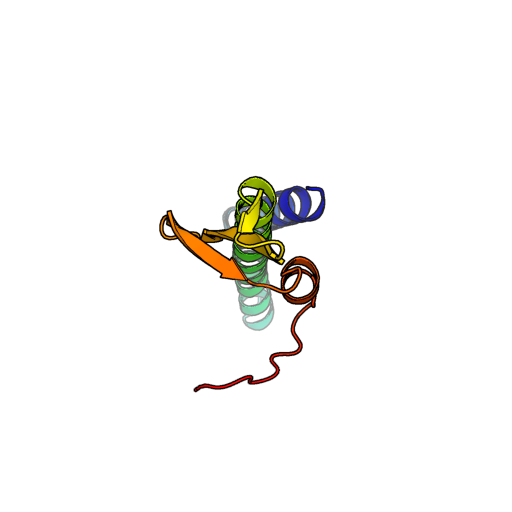7.776 -1.845 1.00 38.00 100 GLY A CA 1
ATOM 789 C C . GLY A 1 100 ? -25.648 -8.315 -1.351 1.00 38.00 100 GLY A C 1
ATOM 790 O O . GLY A 1 100 ? -26.006 -9.422 -1.735 1.00 38.00 100 GLY A O 1
ATOM 791 N N . ASP A 1 101 ? -26.300 -7.498 -0.513 1.00 42.84 101 ASP A N 1
ATOM 792 C CA . ASP A 1 101 ? -27.603 -7.634 0.175 1.00 42.84 101 ASP A CA 1
ATOM 793 C C . ASP A 1 101 ? -27.773 -8.695 1.283 1.00 42.84 101 ASP A C 1
ATOM 795 O O . ASP A 1 101 ? -27.701 -9.915 1.024 1.00 42.84 101 ASP A O 1
#

Secondary structure (DSSP, 8-state):
-HHHHHHHHHHHHHHHHHHHS-GGGS-HHHHHHHHHHHHHHHHHHHHHHHHHHHHHH-EEEEETTEEEEEEE-TTS-EEEESS-THHHHHS----------

Sequence (101 aa):
MGQLIFALLWTAMALLLLFFGGIETLAPLERAIFTIFPITGIALTWASWRQFRRRRSLRVETVGGVSVYVWIEMDGTERRATKDPRDDWDSDGDGGDGGGD

Mean predicted aligned error: 8.88 Å